Protein AF-A0A921B6S4-F1 (afdb_monomer_lite)

pLDDT: mean 81.82, std 14.55, range [40.19, 96.56]

Sequence (104 aa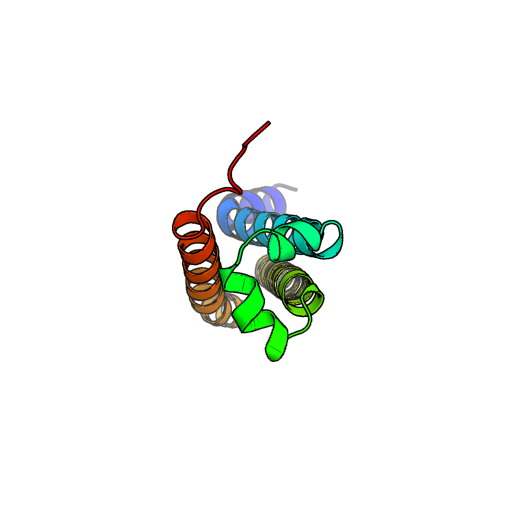):
MQKIKEHMIHYYFSYLLSLTSVAYGWKLVVHPEILQTYRVYQKIRDVFDHRFIGVFFIALGLVYGLATMTNRKKIKQLLLPVFSFIWTFFSFIFILSEPPNTVG

Radius of gyration: 16.3 Å; chains: 1; bounding box: 47×29×35 Å

Structure (mmCIF, N/CA/C/O backbone):
data_AF-A0A921B6S4-F1
#
_entry.id   AF-A0A921B6S4-F1
#
loop_
_atom_site.group_PDB
_atom_site.id
_atom_site.type_symbol
_atom_site.label_atom_id
_atom_site.label_alt_id
_atom_site.label_comp_id
_atom_site.label_asym_id
_atom_site.label_entity_id
_atom_site.label_seq_id
_atom_site.pdbx_PDB_ins_code
_atom_site.Cartn_x
_atom_site.Cartn_y
_atom_site.Cartn_z
_atom_site.occupancy
_atom_site.B_iso_or_equiv
_atom_site.auth_seq_id
_atom_site.auth_comp_id
_atom_site.auth_asym_id
_atom_site.auth_atom_id
_atom_site.pdbx_PDB_model_num
ATOM 1 N N . MET A 1 1 ? -21.842 11.866 12.686 1.00 63.06 1 MET A N 1
ATOM 2 C CA . MET A 1 1 ? -20.492 12.334 12.284 1.00 63.06 1 MET A CA 1
ATOM 3 C C . MET A 1 1 ? -19.407 12.029 13.316 1.00 63.06 1 MET A C 1
ATOM 5 O O . MET A 1 1 ? -18.346 11.573 12.914 1.00 63.06 1 MET A O 1
ATOM 9 N N . GLN A 1 2 ? -19.657 12.207 14.617 1.00 73.50 2 GLN A N 1
ATOM 10 C CA . GLN A 1 2 ? -18.650 12.008 15.674 1.00 73.50 2 GLN A CA 1
ATOM 11 C C . GLN A 1 2 ? -17.993 10.611 15.665 1.00 73.50 2 GLN A C 1
ATOM 13 O O . GLN A 1 2 ? -16.773 10.521 15.591 1.00 73.50 2 GLN A O 1
ATOM 18 N N . LYS A 1 3 ? -18.787 9.535 15.545 1.00 79.06 3 LYS A N 1
ATOM 19 C CA . LYS A 1 3 ? -18.278 8.150 15.439 1.00 79.06 3 LYS A CA 1
ATOM 20 C C . LYS A 1 3 ? -17.385 7.891 14.213 1.00 79.06 3 LYS A C 1
ATOM 22 O O . LYS A 1 3 ? -16.445 7.111 14.288 1.00 79.06 3 LYS A O 1
ATOM 27 N N . ILE A 1 4 ? -17.665 8.543 13.080 1.00 81.69 4 ILE A N 1
ATOM 28 C CA . ILE A 1 4 ? -16.849 8.412 11.857 1.00 81.69 4 ILE A CA 1
ATOM 29 C C . ILE A 1 4 ? -15.515 9.133 12.056 1.00 81.69 4 ILE A C 1
ATOM 31 O O . ILE A 1 4 ? -14.465 8.589 11.727 1.00 81.69 4 ILE A O 1
ATOM 35 N N . LYS A 1 5 ? -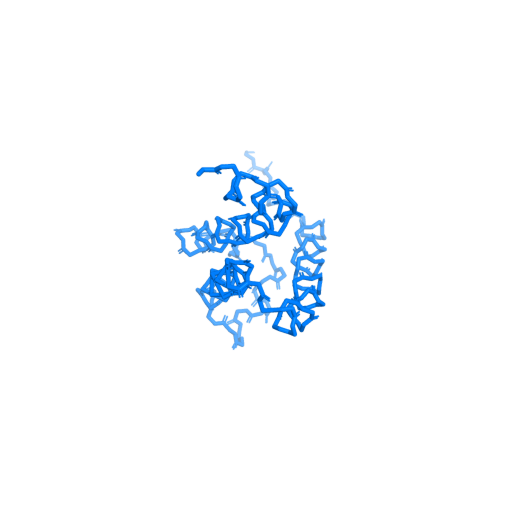15.553 10.332 12.648 1.00 83.00 5 LYS A N 1
ATOM 36 C CA . LYS A 1 5 ? -14.358 11.120 12.959 1.00 83.00 5 LYS A CA 1
ATOM 37 C C . LYS A 1 5 ? -13.443 10.382 13.941 1.00 83.00 5 LYS A C 1
ATOM 39 O O . LYS A 1 5 ? -12.244 10.300 13.704 1.00 83.00 5 LYS A O 1
ATOM 44 N N . GLU A 1 6 ? -14.006 9.792 14.992 1.00 86.69 6 GLU A N 1
ATOM 45 C CA . GLU A 1 6 ? -13.269 8.971 15.964 1.00 86.69 6 GLU A CA 1
ATOM 46 C C . GLU A 1 6 ? -12.630 7.743 15.307 1.00 86.69 6 GLU A C 1
ATOM 48 O O . GLU A 1 6 ? -11.448 7.478 15.519 1.00 86.69 6 GLU A O 1
ATOM 53 N N . HIS A 1 7 ? -13.371 7.039 14.443 1.00 87.88 7 HIS A N 1
ATOM 54 C CA . HIS A 1 7 ? -12.840 5.904 13.680 1.00 87.88 7 HIS A CA 1
ATOM 55 C C . HIS A 1 7 ? -11.689 6.318 12.756 1.00 87.88 7 HIS A C 1
ATOM 57 O O . HIS A 1 7 ? -10.666 5.638 12.691 1.00 87.88 7 HIS A O 1
ATOM 63 N N . MET A 1 8 ? -11.826 7.450 12.061 1.00 85.81 8 MET A N 1
ATOM 64 C CA . MET A 1 8 ? -10.775 7.988 11.193 1.00 85.81 8 MET A CA 1
ATOM 65 C C . MET A 1 8 ? -9.515 8.366 11.969 1.00 85.81 8 MET A C 1
ATOM 67 O O . MET A 1 8 ? -8.422 8.033 11.523 1.00 85.81 8 MET A O 1
ATOM 71 N N . ILE A 1 9 ? -9.658 9.021 13.124 1.00 89.75 9 ILE A N 1
ATOM 72 C CA . ILE A 1 9 ? -8.524 9.396 13.978 1.00 89.75 9 ILE A CA 1
ATOM 73 C C . ILE A 1 9 ? -7.839 8.140 14.523 1.00 89.75 9 ILE A C 1
ATOM 75 O O . ILE A 1 9 ? -6.621 8.007 14.424 1.00 89.75 9 ILE A O 1
ATOM 79 N N . HIS A 1 10 ? -8.614 7.180 15.036 1.00 90.75 10 HIS A N 1
ATOM 80 C CA . HIS A 1 10 ? -8.073 5.947 15.605 1.00 90.75 10 HIS A CA 1
ATOM 81 C C . HIS A 1 10 ? -7.320 5.099 14.568 1.00 90.75 10 HIS A C 1
ATOM 83 O O . HIS A 1 10 ? -6.291 4.499 14.874 1.00 90.75 10 HIS A O 1
ATOM 89 N N . TYR A 1 11 ? -7.799 5.074 13.322 1.00 90.88 11 TYR A N 1
ATOM 90 C CA . TYR A 1 11 ? -7.170 4.334 12.229 1.00 90.88 11 TYR A CA 1
ATOM 91 C C . TYR A 1 11 ? -6.370 5.213 11.263 1.00 90.88 11 TYR A C 1
ATOM 93 O O . TYR A 1 11 ? -6.058 4.760 10.161 1.00 90.88 11 TYR A O 1
ATOM 101 N N . TYR A 1 12 ? -5.982 6.423 11.673 1.00 92.56 12 TYR A N 1
ATOM 102 C CA . TYR A 1 12 ? -5.292 7.393 10.820 1.00 92.56 12 TYR A CA 1
ATOM 103 C C . TYR A 1 12 ? -4.083 6.785 10.097 1.00 92.56 12 TYR A C 1
ATOM 105 O O . TYR A 1 12 ? -4.020 6.810 8.871 1.00 92.56 12 TYR A O 1
ATOM 113 N N . PHE A 1 13 ? -3.180 6.124 10.829 1.00 93.50 13 PHE A N 1
ATOM 114 C CA . PHE A 1 13 ? -2.010 5.467 10.233 1.00 93.50 13 PHE A CA 1
ATOM 115 C C . PHE A 1 13 ? -2.371 4.303 9.308 1.00 93.50 13 PHE A C 1
ATOM 117 O O . PHE A 1 13 ? -1.665 4.045 8.339 1.00 93.50 13 PHE A O 1
ATOM 124 N N . SER A 1 14 ? -3.479 3.604 9.576 1.00 92.69 14 SER A N 1
ATOM 125 C CA . SER A 1 14 ? -3.944 2.535 8.688 1.00 92.69 14 SER A CA 1
ATOM 126 C C . SER A 1 14 ? -4.448 3.104 7.357 1.00 92.69 14 SER A C 1
ATOM 128 O O . SER A 1 14 ? -4.126 2.568 6.298 1.00 92.69 14 SER A O 1
ATOM 130 N N . TYR A 1 15 ? -5.196 4.208 7.399 1.00 94.31 15 TYR A N 1
ATOM 131 C CA . TYR A 1 15 ? -5.637 4.902 6.191 1.00 94.31 15 TYR A CA 1
ATOM 132 C C . TYR A 1 15 ? -4.475 5.549 5.443 1.00 94.31 15 TYR A C 1
ATOM 134 O O . TYR A 1 15 ? -4.422 5.448 4.222 1.00 94.31 15 TYR A O 1
ATOM 142 N N . LEU A 1 16 ? -3.516 6.137 6.162 1.00 95.25 16 LEU A N 1
ATOM 143 C CA . LEU A 1 16 ? -2.314 6.701 5.561 1.00 95.25 16 LEU A CA 1
ATOM 144 C C . LEU A 1 16 ? -1.506 5.621 4.834 1.00 95.25 16 LEU A C 1
ATOM 146 O O . LEU A 1 16 ? -1.189 5.810 3.669 1.00 95.25 16 LEU A O 1
ATOM 150 N N . LEU A 1 17 ? -1.253 4.470 5.471 1.00 94.62 17 LEU A N 1
ATOM 151 C CA . LEU A 1 17 ? -0.552 3.336 4.855 1.00 94.62 17 LEU A CA 1
ATOM 152 C C . LEU A 1 17 ? -1.278 2.804 3.610 1.00 94.62 17 LEU A C 1
ATOM 154 O O . LEU A 1 17 ? -0.643 2.504 2.600 1.00 94.62 17 LEU A O 1
ATOM 158 N N . SER A 1 18 ? -2.608 2.686 3.673 1.00 95.50 18 SER A N 1
ATOM 159 C CA . SER A 1 18 ? -3.430 2.297 2.521 1.00 95.50 18 SER A CA 1
ATOM 160 C C . SER A 1 18 ? -3.259 3.294 1.371 1.00 95.50 18 SER A C 1
ATOM 162 O O . SER A 1 18 ? -2.927 2.895 0.255 1.00 95.50 18 SER A O 1
ATOM 164 N N . LEU A 1 19 ? -3.408 4.589 1.659 1.00 96.19 19 LEU A N 1
ATOM 165 C CA . LEU A 1 19 ? -3.344 5.654 0.665 1.00 96.19 19 LEU A CA 1
ATOM 166 C C . LEU A 1 19 ? -1.954 5.778 0.036 1.00 96.19 19 LEU A C 1
ATOM 168 O O . LEU A 1 19 ? -1.850 5.856 -1.186 1.00 96.19 19 LEU A O 1
ATOM 172 N N . THR A 1 20 ? -0.887 5.762 0.840 1.00 95.12 20 THR A N 1
ATOM 173 C CA . THR A 1 20 ? 0.490 5.837 0.333 1.00 95.12 20 THR A CA 1
ATOM 174 C C . THR A 1 20 ? 0.821 4.642 -0.549 1.00 95.12 20 THR A C 1
ATOM 176 O O . THR A 1 20 ? 1.460 4.814 -1.581 1.00 95.12 20 THR A O 1
ATOM 179 N N . SER A 1 21 ? 0.334 3.450 -0.201 1.00 94.69 21 SER A N 1
ATOM 180 C CA . SER A 1 21 ? 0.536 2.237 -1.001 1.00 94.69 21 SER A CA 1
ATOM 181 C C . SER A 1 21 ? -0.209 2.293 -2.332 1.00 94.69 21 SER A C 1
ATOM 183 O O . SER A 1 21 ? 0.370 1.959 -3.363 1.00 94.69 21 SER A O 1
ATOM 185 N N . VAL A 1 22 ? -1.452 2.788 -2.338 1.00 96.06 22 VAL A N 1
ATOM 186 C CA . VAL A 1 22 ? -2.206 3.009 -3.582 1.00 96.06 22 VAL A CA 1
ATOM 187 C C . VAL A 1 22 ? -1.524 4.063 -4.451 1.00 96.06 22 VAL A C 1
ATOM 189 O O . VAL A 1 22 ? -1.322 3.825 -5.636 1.00 96.06 22 VAL A O 1
ATOM 192 N N . ALA A 1 23 ? -1.129 5.202 -3.879 1.00 95.19 23 ALA A N 1
ATOM 193 C CA . ALA A 1 23 ? -0.467 6.276 -4.617 1.00 95.19 23 ALA A CA 1
ATOM 194 C C . ALA A 1 23 ? 0.889 5.834 -5.193 1.00 95.19 23 ALA A C 1
ATOM 196 O O . ALA A 1 23 ? 1.203 6.137 -6.345 1.00 95.19 23 ALA A O 1
ATOM 197 N N . TYR A 1 24 ? 1.675 5.084 -4.416 1.00 91.12 24 TYR A N 1
ATOM 198 C CA . TYR A 1 24 ? 2.943 4.522 -4.869 1.00 91.12 24 TYR A CA 1
ATOM 199 C C . TYR A 1 24 ? 2.731 3.522 -6.009 1.00 91.12 24 TYR A C 1
ATOM 201 O O . TYR A 1 24 ? 3.328 3.673 -7.073 1.00 91.12 24 TYR A O 1
ATOM 209 N N . GLY A 1 25 ? 1.819 2.561 -5.834 1.00 91.31 25 GLY A N 1
ATOM 210 C CA . GLY A 1 25 ? 1.482 1.594 -6.876 1.00 91.31 25 GLY A CA 1
ATOM 211 C C . GLY A 1 25 ? 0.949 2.259 -8.148 1.00 91.31 25 GLY A C 1
ATOM 212 O O . GLY A 1 25 ? 1.382 1.913 -9.242 1.00 91.31 25 GLY A O 1
ATOM 213 N N . TRP A 1 26 ? 0.092 3.277 -8.016 1.00 92.38 26 TRP A N 1
ATOM 214 C CA . TRP A 1 26 ? -0.400 4.081 -9.139 1.00 92.38 26 TRP A CA 1
ATOM 215 C C . TRP A 1 26 ? 0.741 4.744 -9.908 1.00 92.38 26 TRP A C 1
ATOM 217 O O . TRP A 1 26 ? 0.810 4.632 -11.131 1.00 92.38 26 TRP A O 1
ATOM 227 N N . LYS A 1 27 ? 1.680 5.377 -9.194 1.00 89.62 27 LYS A N 1
ATOM 228 C CA . LYS A 1 27 ? 2.857 5.992 -9.811 1.00 89.62 27 LYS A CA 1
ATOM 229 C C . LYS A 1 27 ? 3.693 4.965 -10.578 1.00 89.62 27 LYS A C 1
ATOM 231 O O . LYS A 1 27 ? 4.125 5.271 -11.681 1.00 89.62 27 LYS A O 1
ATOM 236 N N . LEU A 1 28 ? 3.870 3.754 -10.043 1.00 86.06 28 LEU A N 1
ATOM 237 C CA . LEU A 1 28 ? 4.587 2.672 -10.730 1.00 86.06 28 LEU A CA 1
ATOM 238 C C . LEU A 1 28 ? 3.866 2.164 -11.988 1.00 86.06 28 LEU A C 1
ATOM 240 O O . LEU A 1 28 ? 4.526 1.759 -12.941 1.00 86.06 28 LEU A O 1
ATOM 244 N N . VAL A 1 29 ? 2.529 2.175 -12.003 1.00 86.94 29 VAL A N 1
ATOM 245 C CA . VAL A 1 29 ? 1.743 1.783 -13.186 1.00 86.94 29 VAL A CA 1
ATOM 246 C C . VAL A 1 29 ? 1.829 2.841 -14.289 1.00 86.94 29 VAL A C 1
ATOM 248 O O . VAL A 1 29 ? 1.979 2.480 -15.454 1.00 86.94 29 VAL A O 1
ATOM 251 N N . VAL A 1 30 ? 1.726 4.128 -13.934 1.00 87.19 30 VAL A N 1
ATOM 252 C CA . VAL A 1 30 ? 1.748 5.245 -14.899 1.00 87.19 30 VAL A CA 1
ATOM 253 C C . VAL A 1 30 ? 3.157 5.522 -15.420 1.00 87.19 30 VAL A C 1
ATOM 255 O O . VAL A 1 30 ? 3.314 5.820 -16.599 1.00 87.19 30 VAL A O 1
ATOM 258 N N . HIS A 1 31 ? 4.163 5.391 -14.555 1.00 83.62 31 HIS A N 1
ATOM 259 C CA . HIS A 1 31 ? 5.568 5.651 -14.859 1.00 83.62 31 HIS A CA 1
ATOM 260 C C . HIS A 1 31 ? 6.405 4.373 -14.699 1.00 83.62 31 HIS A C 1
ATOM 262 O O . HIS A 1 31 ? 7.226 4.276 -13.774 1.00 83.62 31 HIS A O 1
ATOM 268 N N . PRO A 1 32 ? 6.204 3.354 -15.560 1.00 74.56 32 PRO A N 1
ATOM 269 C CA . PRO A 1 32 ? 6.952 2.101 -15.480 1.00 74.56 32 PRO A CA 1
ATOM 270 C C . PRO A 1 32 ? 8.460 2.312 -15.663 1.00 74.56 32 PRO A C 1
ATOM 272 O O . PRO A 1 32 ? 9.248 1.496 -15.184 1.00 74.56 32 PRO A O 1
ATOM 275 N N . GLU A 1 33 ? 8.874 3.414 -16.297 1.00 71.88 33 GLU A N 1
ATOM 276 C CA . GLU A 1 33 ? 10.266 3.823 -16.457 1.00 71.88 33 GLU A CA 1
ATOM 277 C C . GLU A 1 33 ? 11.014 3.921 -15.122 1.00 71.88 33 GLU A C 1
ATOM 279 O O . GLU A 1 33 ? 12.197 3.604 -15.086 1.00 71.88 33 GLU A O 1
ATOM 284 N N . ILE A 1 34 ? 10.332 4.227 -14.008 1.00 71.94 34 ILE A N 1
ATOM 285 C CA . ILE A 1 34 ? 10.941 4.257 -12.666 1.00 71.94 34 ILE A CA 1
ATOM 286 C C . ILE A 1 34 ? 11.551 2.892 -12.339 1.00 71.94 34 ILE A C 1
ATOM 288 O O . ILE A 1 34 ? 12.700 2.804 -11.921 1.00 71.94 34 ILE A O 1
ATOM 292 N N . LEU A 1 35 ? 10.810 1.809 -12.584 1.00 68.38 35 LEU A N 1
ATOM 293 C CA . LEU A 1 35 ? 11.312 0.446 -12.402 1.00 68.38 35 LEU A CA 1
ATOM 294 C C . LEU A 1 35 ? 12.322 0.069 -13.490 1.00 68.38 35 LEU A C 1
ATOM 296 O O . LEU A 1 35 ? 13.091 -0.872 -13.320 1.00 68.38 35 LEU A O 1
ATOM 300 N N . GLN A 1 36 ? 12.333 0.769 -14.624 1.00 65.62 36 GLN A N 1
ATOM 301 C CA . GLN A 1 36 ? 13.260 0.468 -15.707 1.00 65.62 36 GLN A CA 1
ATOM 302 C C . GLN A 1 36 ? 14.644 1.078 -15.510 1.00 65.62 36 GLN A C 1
ATOM 304 O O . GLN A 1 36 ? 15.627 0.438 -15.889 1.00 65.62 36 GLN A O 1
ATOM 309 N N . THR A 1 37 ? 14.709 2.265 -14.905 1.00 63.84 37 THR A N 1
ATOM 310 C CA . THR A 1 37 ? 15.939 2.995 -14.584 1.00 63.84 37 THR A CA 1
ATOM 311 C C . THR A 1 37 ? 16.792 2.256 -13.555 1.00 63.84 37 THR A C 1
ATOM 313 O O . THR A 1 37 ? 18.019 2.281 -13.620 1.00 63.84 37 THR A O 1
ATOM 316 N N . TYR A 1 38 ? 16.160 1.545 -12.623 1.00 66.31 38 TYR A N 1
ATOM 317 C CA . TYR A 1 38 ? 16.862 0.825 -11.569 1.00 66.31 38 TYR A CA 1
ATOM 318 C C . TYR A 1 38 ? 17.244 -0.596 -12.014 1.00 66.31 38 TYR A C 1
ATOM 320 O O . TYR A 1 38 ? 16.396 -1.479 -12.165 1.00 66.31 38 TYR A O 1
ATOM 328 N N . ARG A 1 39 ? 18.554 -0.845 -12.169 1.00 59.38 39 ARG A N 1
ATOM 329 C CA . ARG A 1 39 ? 19.137 -2.146 -12.573 1.00 59.38 39 ARG A CA 1
ATOM 330 C C . ARG A 1 39 ? 18.666 -3.336 -11.728 1.00 59.38 39 ARG A C 1
ATOM 332 O O . ARG A 1 39 ? 18.576 -4.447 -12.238 1.00 59.38 39 ARG A O 1
ATOM 339 N N . VAL A 1 40 ? 18.328 -3.134 -10.455 1.00 58.84 40 VAL A N 1
ATOM 340 C CA . VAL A 1 40 ? 17.861 -4.222 -9.574 1.00 58.84 40 VAL A CA 1
ATOM 341 C C . VAL A 1 40 ? 16.511 -4.787 -10.033 1.00 58.84 40 VAL A C 1
ATOM 343 O O . VAL A 1 40 ? 16.294 -5.997 -9.979 1.00 58.84 40 VAL A O 1
ATOM 346 N N . TYR A 1 41 ? 15.639 -3.944 -10.590 1.00 57.44 41 TYR A N 1
ATOM 347 C CA . TYR A 1 41 ? 14.362 -4.386 -11.147 1.00 57.44 41 TYR A CA 1
ATOM 348 C C . TYR A 1 41 ? 14.502 -5.043 -12.518 1.00 57.44 41 TYR A C 1
ATOM 350 O O . TYR A 1 41 ? 13.593 -5.765 -12.909 1.00 57.44 41 TYR A O 1
ATOM 358 N N . GLN A 1 42 ? 15.623 -4.871 -13.236 1.00 60.56 42 GLN A N 1
ATOM 359 C CA . GLN A 1 42 ? 15.888 -5.642 -14.461 1.00 60.56 42 GLN A CA 1
ATOM 360 C C . GLN A 1 42 ? 15.947 -7.148 -14.175 1.00 60.56 42 GLN A C 1
ATOM 362 O O . GLN A 1 42 ? 15.351 -7.909 -14.921 1.00 60.56 42 GLN A O 1
ATOM 367 N N . LYS A 1 43 ? 16.548 -7.578 -13.055 1.00 60.00 43 LYS A N 1
ATOM 368 C CA . LYS A 1 43 ? 16.568 -9.005 -12.669 1.00 60.00 43 LYS A CA 1
ATOM 369 C C . LYS A 1 43 ? 15.188 -9.557 -12.302 1.00 60.00 43 LYS A C 1
ATOM 371 O O . LYS A 1 43 ? 14.931 -10.738 -12.486 1.00 60.00 43 LYS A O 1
ATOM 376 N N . ILE A 1 44 ? 14.307 -8.712 -11.766 1.00 57.81 44 ILE A N 1
ATOM 377 C CA . ILE A 1 44 ? 12.925 -9.088 -11.426 1.00 57.81 44 ILE A CA 1
ATOM 378 C C . ILE A 1 44 ? 12.057 -9.144 -12.695 1.00 57.81 44 ILE A C 1
ATOM 380 O O . ILE A 1 44 ? 11.147 -9.964 -12.786 1.00 57.81 44 ILE A O 1
ATOM 384 N N . ARG A 1 45 ? 12.373 -8.308 -13.690 1.00 55.22 45 ARG A N 1
ATOM 385 C CA . ARG A 1 45 ? 11.667 -8.171 -14.971 1.00 55.22 45 ARG A CA 1
ATOM 386 C C . ARG A 1 45 ? 11.650 -9.441 -15.814 1.00 55.22 45 ARG A C 1
ATOM 388 O O . ARG A 1 45 ? 10.667 -9.683 -16.504 1.00 55.22 45 ARG A O 1
ATOM 395 N N . ASP A 1 46 ? 12.701 -10.253 -15.723 1.00 58.75 46 ASP A N 1
ATOM 396 C CA . ASP A 1 46 ? 12.775 -11.541 -16.425 1.00 58.75 46 ASP A CA 1
ATOM 397 C C . ASP A 1 46 ? 11.747 -12.556 -15.890 1.00 58.75 46 ASP A C 1
ATOM 399 O O . ASP A 1 46 ? 11.449 -13.546 -16.552 1.00 58.75 46 ASP A O 1
ATOM 403 N N . VAL A 1 47 ? 11.178 -12.303 -14.703 1.00 56.00 47 VAL A N 1
ATOM 404 C CA . VAL A 1 47 ? 10.219 -13.192 -14.028 1.00 56.00 47 VAL A CA 1
ATOM 405 C C . VAL A 1 47 ? 8.839 -12.540 -13.851 1.00 56.00 47 VAL A C 1
ATOM 407 O O . VAL A 1 47 ? 7.831 -13.242 -13.843 1.00 56.00 47 VAL A O 1
ATOM 410 N N . PHE A 1 48 ? 8.759 -11.211 -13.731 1.00 56.97 48 PHE A N 1
ATOM 411 C CA . PHE A 1 48 ? 7.515 -10.480 -13.473 1.00 56.97 48 PHE A CA 1
ATOM 412 C C . PHE A 1 48 ? 7.382 -9.230 -14.351 1.00 56.97 48 PHE A C 1
ATOM 414 O O . PHE A 1 48 ? 8.254 -8.361 -14.355 1.00 56.97 48 PHE A O 1
ATOM 421 N N . ASP A 1 49 ? 6.237 -9.093 -15.030 1.00 65.56 49 ASP A N 1
ATOM 422 C CA . ASP A 1 49 ? 5.885 -7.868 -15.753 1.00 65.56 49 ASP A CA 1
ATOM 423 C C . ASP A 1 49 ? 5.856 -6.680 -14.774 1.00 65.56 49 ASP A C 1
ATOM 425 O O . ASP A 1 49 ? 5.175 -6.700 -13.753 1.00 65.56 49 ASP A O 1
ATOM 429 N N . HIS A 1 50 ? 6.601 -5.626 -15.090 1.00 65.25 50 HIS A N 1
ATOM 430 C CA . HIS A 1 50 ? 6.748 -4.359 -14.365 1.00 65.25 50 HIS A CA 1
ATOM 431 C C . HIS A 1 50 ? 5.426 -3.794 -13.819 1.00 65.25 50 HIS A C 1
ATOM 433 O O . HIS A 1 50 ? 5.384 -3.225 -12.726 1.00 65.25 50 HIS A O 1
ATOM 439 N N . ARG A 1 51 ? 4.328 -3.969 -14.566 1.00 71.38 51 ARG A N 1
ATOM 440 C CA . ARG A 1 51 ? 2.990 -3.497 -14.175 1.00 71.38 51 ARG A CA 1
ATOM 441 C C . ARG A 1 51 ? 2.409 -4.275 -12.993 1.00 71.38 51 ARG A C 1
ATOM 443 O O . ARG A 1 51 ? 1.606 -3.728 -12.240 1.00 71.38 51 ARG A O 1
ATOM 450 N N . PHE A 1 52 ? 2.838 -5.520 -12.797 1.00 81.94 52 PHE A N 1
ATOM 451 C CA . PHE A 1 52 ? 2.361 -6.400 -11.736 1.00 81.94 52 PHE A CA 1
ATOM 452 C C . PHE A 1 52 ? 2.662 -5.835 -10.348 1.00 81.94 52 PHE A C 1
ATOM 454 O O . PHE A 1 52 ? 1.797 -5.845 -9.479 1.00 81.94 52 PHE A O 1
ATOM 461 N N . ILE A 1 53 ? 3.855 -5.269 -10.157 1.00 83.75 53 ILE A N 1
ATOM 462 C CA . ILE A 1 53 ? 4.270 -4.671 -8.884 1.00 83.75 53 ILE A CA 1
ATOM 463 C C . ILE A 1 53 ? 3.362 -3.494 -8.513 1.00 83.75 53 ILE A C 1
ATOM 465 O O . ILE A 1 53 ? 2.863 -3.420 -7.389 1.00 83.75 53 ILE A O 1
ATOM 469 N N . GLY A 1 54 ? 3.133 -2.577 -9.456 1.00 88.12 54 GLY A N 1
ATOM 470 C CA . GLY A 1 54 ? 2.287 -1.410 -9.218 1.00 88.12 54 GLY A CA 1
ATOM 471 C C . GLY A 1 54 ? 0.842 -1.808 -8.906 1.00 88.12 54 GLY A C 1
ATOM 472 O O . GLY A 1 54 ? 0.273 -1.356 -7.911 1.00 88.12 54 GLY A O 1
ATOM 473 N N . VAL A 1 55 ? 0.278 -2.733 -9.692 1.00 90.75 55 VAL A N 1
ATOM 474 C CA . VAL A 1 55 ? -1.067 -3.285 -9.455 1.00 90.75 55 VAL A CA 1
ATOM 475 C C . VAL A 1 55 ? -1.150 -3.996 -8.104 1.00 90.75 55 VAL A C 1
ATOM 477 O O . VAL A 1 55 ? -2.142 -3.839 -7.395 1.00 90.75 55 VAL A O 1
ATOM 480 N N . PHE A 1 56 ? -0.107 -4.724 -7.708 1.00 91.31 56 PHE A N 1
ATOM 481 C CA . PHE A 1 56 ? -0.053 -5.412 -6.424 1.00 91.31 56 PHE A CA 1
ATOM 482 C C . PHE A 1 56 ? -0.090 -4.434 -5.244 1.00 91.31 56 PHE A C 1
ATOM 484 O O . PHE A 1 56 ? -0.888 -4.625 -4.327 1.00 91.31 56 PHE A O 1
ATOM 491 N N . PHE A 1 57 ? 0.680 -3.341 -5.293 1.00 92.94 57 PHE A N 1
ATOM 492 C CA . PHE A 1 57 ? 0.613 -2.272 -4.288 1.00 92.94 57 PHE A CA 1
ATOM 493 C C . PHE A 1 57 ? -0.775 -1.621 -4.207 1.00 92.94 57 PHE A C 1
ATOM 495 O O . PHE A 1 57 ? -1.285 -1.399 -3.105 1.00 92.94 57 PHE A O 1
ATOM 502 N N . ILE A 1 58 ? -1.407 -1.354 -5.358 1.00 94.88 58 ILE A N 1
ATOM 503 C CA . ILE A 1 58 ? -2.768 -0.799 -5.415 1.00 94.88 58 ILE A CA 1
ATOM 504 C C . ILE A 1 58 ? -3.765 -1.771 -4.779 1.00 94.88 58 ILE A C 1
ATOM 506 O O . ILE A 1 58 ? -4.513 -1.383 -3.882 1.00 94.88 58 ILE A O 1
ATOM 510 N N . ALA A 1 59 ? -3.760 -3.037 -5.202 1.00 95.25 59 ALA A N 1
ATOM 511 C CA . ALA A 1 59 ? -4.668 -4.056 -4.690 1.00 95.25 59 ALA A CA 1
ATOM 512 C C . ALA A 1 59 ? -4.499 -4.242 -3.176 1.00 95.25 59 ALA A C 1
ATOM 514 O O . ALA A 1 59 ? -5.481 -4.222 -2.433 1.00 95.25 59 ALA A O 1
ATOM 515 N N . LEU A 1 60 ? -3.254 -4.338 -2.702 1.00 95.19 60 LEU A N 1
ATOM 516 C CA . LEU A 1 60 ? -2.934 -4.471 -1.284 1.00 95.19 60 LEU A CA 1
ATOM 517 C C . LEU A 1 60 ? -3.438 -3.264 -0.475 1.00 95.19 60 LEU A C 1
ATOM 519 O O . LEU A 1 60 ? -4.088 -3.432 0.561 1.00 95.19 60 LEU A O 1
ATOM 523 N N . GLY A 1 61 ? -3.194 -2.049 -0.977 1.00 95.44 61 GLY A N 1
ATOM 524 C CA . GLY A 1 61 ? -3.663 -0.802 -0.380 1.00 95.44 61 GLY A CA 1
ATOM 525 C C . GLY A 1 61 ? -5.189 -0.726 -0.287 1.00 95.44 61 GLY A C 1
ATOM 526 O O . GLY A 1 61 ? -5.715 -0.407 0.784 1.00 95.44 61 GLY A O 1
ATOM 527 N N . LEU A 1 62 ? -5.904 -1.084 -1.358 1.00 96.56 62 LEU A N 1
ATOM 528 C CA . LEU A 1 62 ? -7.370 -1.090 -1.393 1.00 96.56 62 LEU A CA 1
ATOM 529 C C . LEU A 1 62 ? -7.964 -2.121 -0.429 1.00 96.56 62 LEU A C 1
ATOM 531 O O . LEU A 1 62 ? -8.842 -1.780 0.366 1.00 96.56 62 LEU A O 1
ATOM 535 N N . VAL A 1 63 ? -7.462 -3.362 -0.436 1.00 96.25 63 VAL A N 1
ATOM 536 C CA . VAL A 1 63 ? -7.947 -4.423 0.464 1.00 96.25 63 VAL A CA 1
ATOM 537 C C . VAL A 1 63 ? -7.731 -4.030 1.928 1.00 96.25 63 VAL A C 1
ATOM 539 O O . VAL A 1 63 ? -8.622 -4.218 2.758 1.00 96.25 63 VAL A O 1
ATOM 542 N N . TYR A 1 64 ? -6.589 -3.423 2.259 1.00 95.56 64 TYR A N 1
ATOM 543 C CA . TYR A 1 64 ? -6.311 -2.957 3.618 1.00 95.56 64 TYR A CA 1
ATOM 544 C C . TYR A 1 64 ? -7.175 -1.765 4.043 1.00 95.56 64 TYR A C 1
ATOM 546 O O . TYR A 1 64 ? -7.650 -1.717 5.184 1.00 95.56 64 TYR A O 1
ATOM 554 N N . GLY A 1 65 ? -7.424 -0.829 3.123 1.00 94.69 65 GLY A N 1
ATOM 555 C CA . GLY A 1 65 ? -8.356 0.278 3.327 1.00 94.69 65 GLY A CA 1
ATOM 556 C C . GLY A 1 65 ? -9.763 -0.237 3.633 1.00 94.69 65 GLY A C 1
ATOM 557 O O . GLY A 1 65 ? -10.332 0.106 4.669 1.00 94.69 65 GLY A O 1
ATOM 558 N N . LEU A 1 66 ? -10.275 -1.162 2.814 1.00 95.06 66 LEU A N 1
ATOM 559 C CA . LEU A 1 66 ? -11.578 -1.804 3.018 1.00 95.06 66 LEU A CA 1
ATOM 560 C C . LEU A 1 66 ? -11.643 -2.590 4.336 1.00 95.06 66 LEU A C 1
ATOM 562 O O . LEU A 1 66 ? -12.624 -2.482 5.076 1.00 95.06 66 LEU A O 1
ATOM 566 N N . ALA A 1 67 ? -10.590 -3.337 4.679 1.00 93.81 67 ALA A N 1
ATOM 567 C CA . ALA A 1 67 ? -10.496 -4.044 5.957 1.00 93.81 67 ALA A CA 1
ATOM 568 C C . ALA A 1 67 ? -10.489 -3.079 7.156 1.00 93.81 67 ALA A C 1
ATOM 570 O O . ALA A 1 67 ? -11.027 -3.399 8.218 1.00 93.81 67 ALA A O 1
ATOM 571 N N . THR A 1 68 ? -9.915 -1.885 6.992 1.00 93.12 68 THR A N 1
ATOM 572 C CA . THR A 1 68 ? -9.908 -0.826 8.009 1.00 93.12 68 THR A CA 1
ATOM 573 C C . THR A 1 68 ? -11.272 -0.151 8.140 1.00 93.12 68 THR A C 1
ATOM 575 O O . THR A 1 68 ? -11.740 0.050 9.261 1.00 93.12 68 THR A O 1
ATOM 578 N N . MET A 1 69 ? -11.963 0.111 7.028 1.00 91.56 69 MET A N 1
ATOM 579 C CA . MET A 1 69 ? -13.331 0.645 7.038 1.00 91.56 69 MET A CA 1
ATOM 580 C C . MET A 1 69 ? -14.318 -0.324 7.696 1.00 91.56 69 MET A C 1
ATOM 582 O O . MET A 1 69 ? -15.146 0.084 8.503 1.00 91.56 69 MET A O 1
ATOM 586 N N . THR A 1 70 ? -14.191 -1.620 7.404 1.00 92.06 70 THR A N 1
ATOM 587 C CA . THR A 1 70 ? -15.065 -2.679 7.942 1.00 92.06 70 THR A CA 1
ATOM 588 C C . THR A 1 70 ? -14.598 -3.242 9.291 1.00 92.06 70 THR A C 1
ATOM 590 O O . THR A 1 70 ? -15.183 -4.200 9.796 1.00 92.06 70 THR A O 1
ATOM 593 N N . ASN A 1 71 ? -13.544 -2.667 9.886 1.00 90.19 71 ASN A N 1
ATOM 594 C CA . ASN A 1 71 ? -12.942 -3.085 11.157 1.00 90.19 71 ASN A CA 1
ATOM 595 C C . ASN A 1 71 ? -12.608 -4.597 11.240 1.00 90.19 71 ASN A C 1
ATOM 597 O O . ASN A 1 71 ? -12.750 -5.254 12.276 1.00 90.19 71 ASN A O 1
ATOM 601 N N . ARG A 1 72 ? -12.145 -5.183 10.129 1.00 91.69 72 ARG A N 1
ATOM 602 C CA . ARG A 1 72 ? -11.781 -6.605 10.025 1.00 91.69 72 ARG A CA 1
ATOM 603 C C . ARG A 1 72 ? -10.366 -6.846 10.555 1.00 91.69 72 ARG A C 1
ATOM 605 O O . ARG A 1 72 ? -9.409 -6.988 9.795 1.00 91.69 72 AR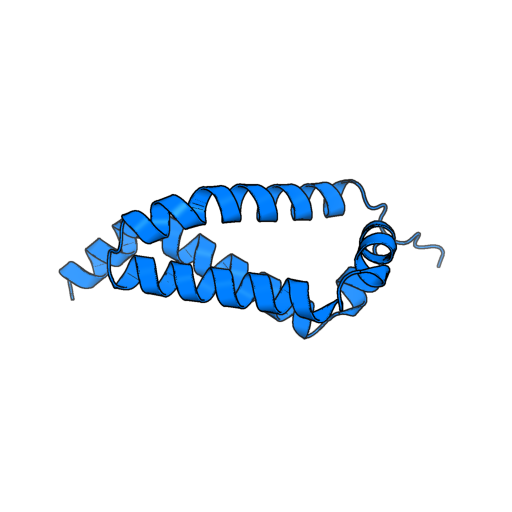G A O 1
ATOM 612 N N . LYS A 1 73 ? -10.241 -6.941 11.883 1.00 89.81 73 LYS A N 1
ATOM 613 C CA . LYS A 1 73 ? -8.955 -7.092 12.598 1.00 89.81 73 LYS A CA 1
ATOM 614 C C . LYS A 1 73 ? -8.064 -8.228 12.070 1.00 89.81 73 LYS A C 1
ATOM 616 O O . LYS A 1 73 ? -6.878 -7.996 11.871 1.00 89.81 73 LYS A O 1
ATOM 621 N N . LYS A 1 74 ? -8.625 -9.411 11.783 1.00 92.12 74 LYS A N 1
ATOM 622 C CA . LYS A 1 74 ? -7.861 -10.572 11.275 1.00 92.12 74 LYS A CA 1
ATOM 623 C C . LYS A 1 74 ? -7.181 -10.291 9.931 1.00 92.12 74 LYS A C 1
ATOM 625 O O . LYS A 1 74 ? -6.012 -10.606 9.756 1.00 92.12 74 LYS A O 1
ATOM 630 N N . ILE A 1 75 ? -7.900 -9.653 9.005 1.00 92.00 75 ILE A N 1
ATOM 631 C CA . ILE A 1 75 ? -7.363 -9.298 7.683 1.00 92.00 75 ILE A CA 1
ATOM 632 C C . ILE A 1 75 ? -6.248 -8.265 7.847 1.00 92.00 75 ILE A C 1
ATOM 634 O O . ILE A 1 75 ? -5.176 -8.419 7.278 1.00 92.00 75 ILE A O 1
ATOM 638 N N . LYS A 1 76 ? -6.454 -7.253 8.696 1.00 92.19 76 LYS A N 1
ATOM 639 C CA . LYS A 1 76 ? -5.416 -6.256 8.983 1.00 92.19 76 LYS A CA 1
ATOM 640 C C . LYS A 1 76 ? -4.146 -6.878 9.566 1.00 92.19 76 LYS A C 1
ATOM 642 O O . LYS A 1 76 ? -3.058 -6.530 9.131 1.00 92.19 76 LYS A O 1
ATOM 647 N N . GLN A 1 77 ? -4.287 -7.791 10.527 1.00 92.75 77 GLN A N 1
ATOM 648 C CA . GLN A 1 77 ? -3.157 -8.490 11.147 1.00 92.75 77 GLN A CA 1
ATOM 649 C C . GLN A 1 77 ? -2.374 -9.338 10.143 1.00 92.75 77 GLN A C 1
ATOM 651 O O . GLN A 1 77 ? -1.155 -9.383 10.232 1.00 92.75 77 GLN A O 1
ATOM 656 N N . LEU A 1 78 ? -3.055 -9.961 9.177 1.00 94.69 78 LEU A N 1
ATOM 657 C CA . LEU A 1 78 ? -2.400 -10.704 8.100 1.00 94.69 78 LEU A CA 1
ATOM 658 C C . LEU A 1 78 ? -1.673 -9.775 7.116 1.00 94.69 78 LEU A C 1
ATOM 660 O O . LEU A 1 78 ? -0.573 -10.082 6.672 1.00 94.69 78 LEU A O 1
ATOM 664 N N . LEU A 1 79 ? -2.283 -8.638 6.776 1.00 93.00 79 LEU A N 1
ATOM 665 C CA . LEU A 1 79 ? -1.741 -7.711 5.782 1.00 93.00 79 LEU A CA 1
ATOM 666 C C . LEU A 1 79 ? -0.573 -6.872 6.308 1.00 93.00 79 LEU A C 1
ATOM 668 O O . LEU A 1 79 ? 0.288 -6.494 5.523 1.00 93.00 79 LEU A O 1
ATOM 672 N N . LEU A 1 80 ? -0.512 -6.578 7.609 1.00 93.56 80 LEU A N 1
ATOM 673 C CA . LEU A 1 80 ? 0.545 -5.735 8.180 1.00 93.56 80 LEU A CA 1
ATOM 674 C C . LEU A 1 80 ? 1.965 -6.297 7.960 1.00 93.56 80 LEU A C 1
ATOM 676 O O . LEU A 1 80 ? 2.792 -5.551 7.441 1.00 93.56 80 LEU A O 1
ATOM 680 N N . PRO A 1 81 ? 2.261 -7.582 8.246 1.00 95.50 81 PRO A N 1
ATOM 681 C CA . PRO A 1 81 ? 3.554 -8.180 7.910 1.00 95.50 81 PRO A CA 1
ATOM 682 C C . PRO A 1 81 ? 3.871 -8.124 6.413 1.00 95.50 81 PRO A C 1
ATOM 684 O O . PRO A 1 81 ? 5.012 -7.872 6.038 1.00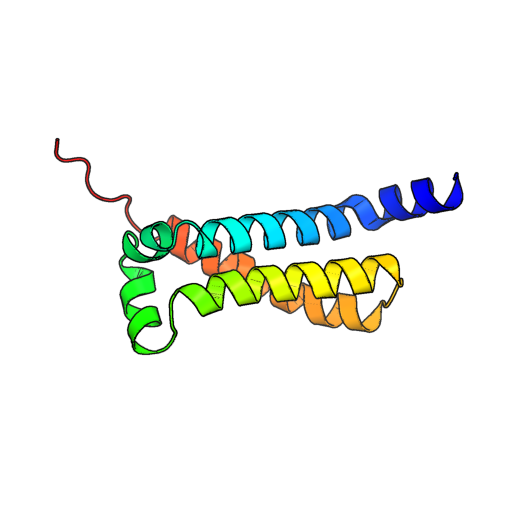 95.50 81 PRO A O 1
ATOM 687 N N . VAL A 1 82 ? 2.858 -8.312 5.559 1.00 93.88 82 VAL A N 1
ATOM 688 C CA . VAL A 1 82 ? 3.003 -8.236 4.098 1.00 93.88 82 VAL A CA 1
ATOM 689 C C . VAL A 1 82 ? 3.394 -6.818 3.676 1.00 93.88 82 VAL A C 1
ATOM 691 O O . VAL A 1 82 ? 4.350 -6.652 2.923 1.00 93.88 82 VAL A O 1
ATOM 694 N N . PHE A 1 83 ? 2.737 -5.788 4.221 1.00 93.50 83 PHE A N 1
ATOM 695 C CA . PHE A 1 83 ? 3.139 -4.396 4.007 1.00 93.50 83 PHE A CA 1
ATOM 696 C C . PHE A 1 83 ? 4.555 -4.125 4.483 1.00 93.50 83 PHE A C 1
ATOM 698 O O . PHE A 1 83 ? 5.315 -3.516 3.739 1.00 93.50 83 PHE A O 1
ATOM 705 N N . SER A 1 84 ? 4.910 -4.555 5.695 1.00 92.44 84 SER A N 1
ATOM 706 C CA . SER A 1 84 ? 6.255 -4.353 6.234 1.00 92.44 84 SER A CA 1
ATOM 707 C C . SER A 1 84 ? 7.304 -4.983 5.326 1.00 92.44 84 SER A C 1
ATOM 709 O O . SER A 1 84 ? 8.248 -4.307 4.937 1.00 92.44 84 SER A O 1
ATOM 711 N N . PHE A 1 85 ? 7.101 -6.237 4.917 1.00 93.31 85 PHE A N 1
ATOM 712 C CA . PHE A 1 85 ? 8.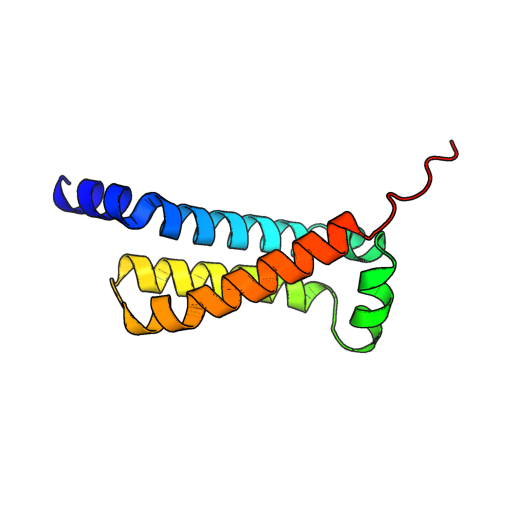019 -6.926 4.017 1.00 93.31 85 PHE A CA 1
ATOM 713 C C . PHE A 1 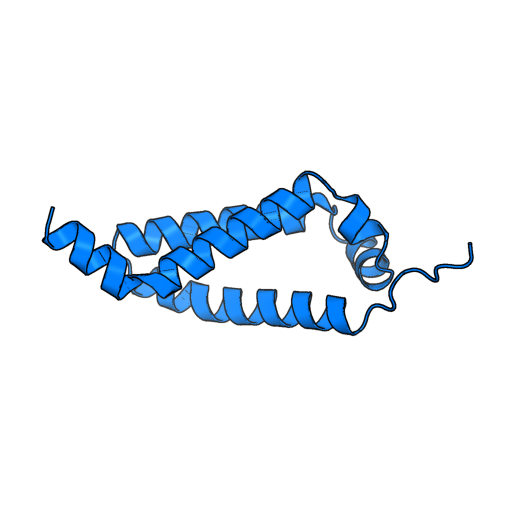85 ? 8.171 -6.189 2.685 1.00 93.31 85 PHE A C 1
ATOM 715 O O . PHE A 1 85 ? 9.290 -5.878 2.287 1.00 93.31 85 PHE A O 1
ATOM 722 N N . ILE A 1 86 ? 7.061 -5.870 2.014 1.00 89.88 86 ILE A N 1
ATOM 723 C CA . ILE A 1 86 ? 7.094 -5.234 0.695 1.00 89.88 86 ILE A CA 1
ATOM 724 C C . ILE A 1 86 ? 7.700 -3.832 0.795 1.00 89.88 86 ILE A C 1
ATOM 726 O O . ILE A 1 86 ? 8.630 -3.523 0.059 1.00 89.88 86 ILE A O 1
ATOM 730 N N . TRP A 1 87 ? 7.228 -2.980 1.706 1.00 91.88 87 TRP A N 1
ATOM 731 C CA . TRP A 1 87 ? 7.767 -1.625 1.832 1.00 91.88 87 TRP A CA 1
ATOM 732 C C . TRP A 1 87 ? 9.251 -1.631 2.180 1.00 91.88 87 TRP A C 1
ATOM 734 O O . TRP A 1 87 ? 10.006 -0.872 1.574 1.00 91.88 87 TRP A O 1
ATOM 744 N N . THR A 1 88 ? 9.694 -2.499 3.093 1.00 90.88 88 THR A N 1
ATOM 745 C CA . THR A 1 88 ? 11.119 -2.637 3.407 1.00 90.88 88 THR A CA 1
ATOM 746 C C . THR A 1 88 ? 11.906 -3.139 2.203 1.00 90.88 88 THR A C 1
ATOM 748 O O . THR A 1 88 ? 12.912 -2.529 1.861 1.00 90.88 88 THR A O 1
ATOM 751 N N . PHE A 1 89 ? 11.442 -4.190 1.523 1.00 86.88 89 PHE A N 1
ATOM 752 C CA . PHE A 1 89 ? 12.110 -4.751 0.347 1.00 86.88 89 PHE A CA 1
ATOM 753 C C . PHE A 1 89 ? 12.279 -3.706 -0.763 1.00 86.88 89 PHE A C 1
ATOM 755 O O . PHE A 1 89 ? 13.390 -3.475 -1.236 1.00 86.88 89 PHE A O 1
ATOM 762 N N . PHE A 1 90 ? 11.200 -3.009 -1.123 1.00 82.00 90 PHE A N 1
ATOM 763 C CA . PHE A 1 90 ? 11.211 -1.986 -2.169 1.00 82.00 90 PHE A CA 1
ATOM 764 C C . PHE A 1 90 ? 12.032 -0.751 -1.784 1.00 82.00 90 PHE A C 1
ATOM 766 O O . PHE A 1 90 ? 12.771 -0.226 -2.617 1.00 82.00 90 PHE A O 1
ATOM 773 N N . SER A 1 91 ? 11.956 -0.312 -0.524 1.00 84.56 91 SER A N 1
ATOM 774 C CA . SER A 1 91 ? 12.761 0.819 -0.038 1.00 84.56 91 SER A CA 1
ATOM 775 C C . SER A 1 91 ? 14.246 0.469 -0.010 1.00 84.56 91 SER A C 1
ATOM 777 O O . SER A 1 91 ? 15.077 1.273 -0.420 1.00 84.56 91 SER A O 1
ATOM 779 N N . PHE A 1 92 ? 14.588 -0.745 0.422 1.00 83.69 92 PHE A N 1
ATOM 780 C CA . PHE A 1 92 ? 15.963 -1.228 0.447 1.00 83.69 92 PHE A CA 1
ATOM 781 C C . PHE A 1 92 ? 16.547 -1.332 -0.964 1.00 83.69 92 PHE A C 1
ATOM 783 O O . PHE A 1 92 ? 17.650 -0.850 -1.208 1.00 83.69 92 PHE A O 1
ATOM 790 N N . ILE A 1 93 ? 15.779 -1.872 -1.917 1.00 76.00 93 ILE A N 1
ATOM 791 C CA . ILE A 1 93 ? 16.171 -1.896 -3.332 1.00 76.00 93 ILE A CA 1
ATOM 792 C C . ILE A 1 93 ? 16.412 -0.482 -3.861 1.00 76.00 93 ILE A C 1
ATOM 794 O O . ILE A 1 93 ? 17.392 -0.258 -4.569 1.00 76.00 93 ILE A O 1
ATOM 798 N N . PHE A 1 94 ? 15.536 0.468 -3.527 1.00 72.50 94 PHE A N 1
ATOM 799 C CA . PHE A 1 94 ? 15.670 1.852 -3.971 1.00 72.50 94 PHE A CA 1
ATOM 800 C C . PHE A 1 94 ? 16.942 2.510 -3.422 1.00 72.50 94 PHE A C 1
ATOM 802 O O . PHE A 1 94 ? 17.665 3.143 -4.179 1.00 72.50 94 PHE A O 1
ATOM 809 N N . ILE A 1 95 ? 17.244 2.314 -2.134 1.00 75.94 95 ILE A N 1
ATOM 810 C CA . ILE A 1 95 ? 18.454 2.855 -1.492 1.00 75.94 95 ILE A CA 1
ATOM 811 C C . ILE A 1 95 ? 19.730 2.253 -2.096 1.00 75.94 95 ILE A C 1
ATOM 813 O O . ILE A 1 95 ? 20.712 2.964 -2.278 1.00 75.94 95 ILE A O 1
ATOM 817 N N . LEU A 1 96 ? 19.727 0.953 -2.404 1.00 70.81 96 LEU A N 1
ATOM 818 C CA . LEU A 1 96 ? 20.886 0.269 -2.987 1.00 70.81 96 LEU A CA 1
ATOM 819 C C . LEU A 1 96 ? 21.088 0.546 -4.477 1.00 70.81 96 LEU A C 1
ATOM 821 O O . LEU A 1 96 ? 22.148 0.234 -5.018 1.00 70.81 96 LEU A O 1
ATOM 825 N N . SER A 1 97 ? 20.073 1.061 -5.164 1.00 65.25 97 SER A N 1
ATOM 826 C CA . SER A 1 97 ? 20.195 1.338 -6.585 1.00 65.25 97 SER A CA 1
ATOM 827 C C . SER A 1 97 ? 20.835 2.709 -6.779 1.00 65.25 97 SER A C 1
ATOM 829 O O . SER A 1 97 ? 20.233 3.728 -6.449 1.00 65.25 97 SER A O 1
ATOM 831 N N . GLU A 1 98 ? 22.050 2.734 -7.326 1.00 59.97 98 GLU A N 1
ATOM 832 C CA . GLU A 1 98 ? 22.724 3.983 -7.688 1.00 59.97 98 GLU A CA 1
ATOM 833 C C . GLU A 1 98 ? 21.816 4.817 -8.616 1.00 59.97 98 GLU A C 1
ATOM 835 O O . GLU A 1 98 ? 21.230 4.260 -9.558 1.00 59.97 98 GLU A O 1
ATOM 840 N N . PRO A 1 99 ? 21.641 6.129 -8.359 1.00 58.38 99 PRO A N 1
ATOM 841 C CA . PRO A 1 99 ? 20.911 6.991 -9.276 1.00 58.38 99 PRO A CA 1
ATOM 842 C C . PRO A 1 99 ? 21.611 6.957 -10.640 1.00 58.38 99 PRO A C 1
ATOM 844 O O . PRO A 1 99 ? 22.842 6.916 -10.683 1.00 58.38 99 PRO A O 1
ATOM 847 N N . PRO A 1 100 ? 20.859 6.956 -11.756 1.00 55.00 100 PRO A N 1
ATOM 848 C CA . PRO A 1 100 ? 21.455 6.916 -13.083 1.00 55.00 100 PRO A CA 1
ATOM 849 C C . PRO A 1 100 ? 22.449 8.069 -13.208 1.00 55.00 100 PRO A C 1
ATOM 851 O O . PRO A 1 100 ? 22.094 9.226 -12.990 1.00 55.00 100 PRO A O 1
ATOM 854 N N . ASN A 1 101 ? 23.698 7.723 -13.501 1.00 52.34 101 ASN A N 1
ATOM 855 C CA . ASN A 1 101 ? 24.822 8.639 -13.601 1.00 52.34 101 ASN A CA 1
ATOM 856 C C . ASN A 1 101 ? 24.415 9.842 -14.467 1.00 52.34 101 ASN A C 1
ATOM 858 O O . ASN A 1 101 ? 24.234 9.701 -15.677 1.00 52.34 101 ASN A O 1
ATOM 862 N N . THR A 1 102 ? 24.268 11.024 -13.867 1.00 52.31 102 THR A N 1
ATOM 863 C CA . THR A 1 102 ? 24.148 12.283 -14.606 1.00 52.31 102 THR A CA 1
ATOM 864 C C . THR A 1 102 ? 25.524 12.642 -15.153 1.00 52.31 102 THR A C 1
ATOM 866 O O . THR A 1 102 ? 26.223 13.483 -14.593 1.00 52.31 102 THR A O 1
ATOM 869 N N . VAL A 1 103 ? 25.942 11.969 -16.222 1.00 50.72 103 VAL A N 1
ATOM 870 C CA . VAL A 1 103 ? 26.875 12.569 -17.174 1.00 50.72 103 VAL A CA 1
ATOM 871 C C . VAL A 1 103 ? 26.017 13.315 -18.191 1.00 50.72 103 VAL A C 1
ATOM 873 O O . VAL A 1 103 ? 25.444 12.720 -19.101 1.00 50.72 103 VAL A O 1
ATOM 876 N N . GLY A 1 104 ? 25.816 14.604 -17.911 1.00 40.19 104 GLY A N 1
ATOM 877 C CA . GLY A 1 104 ? 25.476 15.589 -18.935 1.00 40.19 104 GLY A CA 1
ATOM 878 C C . GLY A 1 104 ? 26.716 15.967 -19.730 1.00 40.19 104 GLY A C 1
ATOM 879 O O . GLY A 1 104 ? 27.831 15.786 -19.187 1.00 40.19 104 GLY A O 1
#

Secondary structure (DSSP, 8-state):
-HHHHHHHHHTHHHHHHHHHHHHHHHHHHH-THHHHHSHHHHHHHTTS-HHHHHHHHHHHHHHHHHHHHTT-HHHHHHHHHHHHHHHHHHHHHHHHSPPP----

Foldseek 3Di:
DVVVVVLCVVCVVLLVLLVVLLVQLVCQQVCVVVLVQFPVSVVVVVPDPSNVSSVVSNVLSVQSNVCSVVVVVVSVVVSPVVSVVSVCVVVVSVVPGDGPDPPD

Organism: NCBI:txid930138